Protein AF-A0A2M7K3A8-F1 (afdb_monomer_lite)

Radius of gyration: 26.36 Å; chains: 1; bounding box: 51×87×48 Å

Structure (mmCIF, N/CA/C/O backbone):
data_AF-A0A2M7K3A8-F1
#
_entry.id   AF-A0A2M7K3A8-F1
#
loop_
_atom_site.group_PDB
_atom_site.id
_atom_site.type_symbol
_atom_site.label_atom_id
_atom_site.label_alt_id
_atom_site.label_comp_id
_atom_site.label_asym_id
_atom_site.label_entity_id
_atom_site.label_seq_id
_atom_site.pdbx_PDB_ins_code
_atom_site.Cartn_x
_atom_site.Cartn_y
_atom_site.Cartn_z
_atom_site.occupancy
_atom_site.B_iso_or_equiv
_atom_site.auth_seq_id
_atom_site.auth_comp_id
_atom_site.auth_asym_id
_atom_site.auth_atom_id
_atom_site.pdbx_PDB_model_num
ATOM 1 N N . MET A 1 1 ? 16.759 59.293 15.660 1.00 60.03 1 MET A N 1
ATOM 2 C CA . MET A 1 1 ? 16.068 58.581 14.558 1.00 60.03 1 MET A CA 1
ATOM 3 C C . MET A 1 1 ? 16.683 57.217 14.232 1.00 60.03 1 MET A C 1
ATOM 5 O O . MET A 1 1 ? 15.964 56.236 14.330 1.00 60.03 1 MET A O 1
ATOM 9 N N . ARG A 1 2 ? 17.993 57.090 13.956 1.00 59.22 2 ARG A N 1
ATOM 10 C CA . ARG A 1 2 ? 18.639 55.807 13.574 1.00 59.22 2 ARG A CA 1
ATOM 11 C C . ARG A 1 2 ? 18.419 54.629 14.545 1.00 59.22 2 ARG A C 1
ATOM 13 O O . ARG A 1 2 ? 18.200 53.514 14.098 1.00 59.22 2 ARG A O 1
ATOM 20 N N . LYS A 1 3 ? 18.409 54.880 15.862 1.00 57.56 3 LYS A N 1
ATOM 21 C CA . LYS A 1 3 ? 18.146 53.852 16.893 1.00 57.56 3 LYS A CA 1
ATOM 22 C C . LYS A 1 3 ? 16.687 53.366 16.920 1.00 57.56 3 LYS A C 1
ATOM 24 O O . LYS A 1 3 ? 16.449 52.204 17.215 1.00 57.56 3 LYS A O 1
ATOM 29 N N . ILE A 1 4 ? 15.734 54.232 16.565 1.00 67.06 4 ILE A N 1
ATOM 30 C CA . ILE A 1 4 ? 14.299 53.904 16.516 1.00 67.06 4 ILE A CA 1
ATOM 31 C C . ILE A 1 4 ? 13.998 53.064 15.267 1.00 67.06 4 ILE A C 1
ATOM 33 O O . ILE A 1 4 ? 13.306 52.061 15.368 1.00 67.06 4 ILE A O 1
ATOM 37 N N . PHE A 1 5 ? 14.602 53.400 14.120 1.00 65.75 5 PHE A N 1
ATOM 38 C CA . PHE A 1 5 ? 14.516 52.577 12.905 1.00 65.75 5 PHE A CA 1
ATOM 39 C C . PHE A 1 5 ? 15.166 51.196 13.080 1.00 65.75 5 PHE A C 1
ATOM 41 O O . PHE A 1 5 ? 14.637 50.205 12.587 1.00 65.75 5 PHE A O 1
ATOM 48 N N . PHE A 1 6 ? 16.277 51.109 13.820 1.00 67.88 6 PHE A N 1
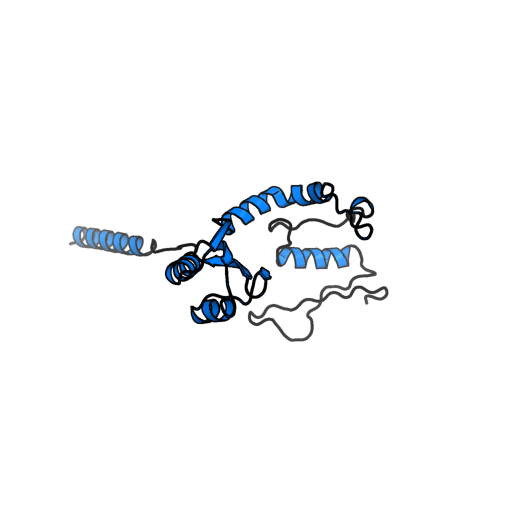ATOM 49 C CA . PHE A 1 6 ? 16.917 49.826 14.121 1.00 67.88 6 PHE A CA 1
ATOM 50 C C . PHE A 1 6 ? 16.058 48.969 15.062 1.00 67.88 6 PHE A C 1
ATOM 52 O O . PHE A 1 6 ? 15.873 47.785 14.807 1.00 67.88 6 PHE A O 1
ATOM 59 N N . ALA A 1 7 ? 15.460 49.572 16.096 1.00 68.31 7 ALA A N 1
ATOM 60 C CA . ALA A 1 7 ? 14.534 48.879 16.992 1.00 68.31 7 ALA A CA 1
ATOM 61 C C . ALA A 1 7 ? 13.259 48.405 16.266 1.00 68.31 7 ALA A C 1
ATOM 63 O O . ALA A 1 7 ? 12.838 47.269 16.459 1.00 68.31 7 ALA A O 1
ATOM 64 N N . ALA A 1 8 ? 12.689 49.228 15.379 1.00 69.50 8 ALA A N 1
ATOM 65 C CA . ALA A 1 8 ? 11.525 48.858 14.572 1.00 69.50 8 ALA A CA 1
ATOM 66 C C . ALA A 1 8 ? 11.832 47.720 13.579 1.00 69.50 8 ALA A C 1
ATOM 68 O O . ALA A 1 8 ? 11.009 46.826 13.405 1.00 69.50 8 ALA A O 1
ATOM 69 N N . SER A 1 9 ? 13.030 47.709 12.981 1.00 69.12 9 SER A N 1
ATOM 70 C CA . SER A 1 9 ? 13.485 46.634 12.085 1.00 69.12 9 SER A CA 1
ATOM 71 C C . SER A 1 9 ? 13.694 45.306 12.825 1.00 69.12 9 SER A C 1
ATOM 73 O O . SER A 1 9 ? 13.280 44.256 12.341 1.00 69.12 9 SER A O 1
ATOM 75 N N . VAL A 1 10 ? 14.250 45.344 14.044 1.00 71.81 10 VAL A N 1
ATOM 76 C CA . VAL A 1 10 ? 14.409 44.148 14.892 1.00 71.81 10 VAL A CA 1
ATOM 77 C C . VAL A 1 10 ? 13.050 43.584 15.318 1.00 71.81 10 VAL A C 1
ATOM 79 O O . VAL A 1 10 ? 12.868 42.374 15.268 1.00 71.81 10 VAL A O 1
ATOM 82 N N . ILE A 1 11 ? 12.078 44.439 15.664 1.00 71.56 11 ILE A N 1
ATOM 83 C CA . ILE A 1 11 ? 10.711 44.015 16.019 1.00 71.56 11 ILE A CA 1
ATOM 84 C C . ILE A 1 11 ? 9.969 43.429 14.805 1.00 71.56 11 ILE A C 1
ATOM 86 O O . ILE A 1 11 ? 9.246 42.445 14.935 1.00 71.56 11 ILE A O 1
ATOM 90 N N . PHE A 1 12 ? 10.164 43.990 13.609 1.00 65.75 12 PHE A N 1
ATOM 91 C CA . PHE A 1 12 ? 9.565 43.462 12.381 1.00 65.75 12 PHE A CA 1
ATOM 92 C C . PHE A 1 12 ? 10.171 42.105 11.977 1.00 65.75 12 PHE A C 1
ATOM 94 O O . PHE A 1 12 ? 9.450 41.202 11.553 1.00 65.75 12 PHE A O 1
ATOM 101 N N . LEU A 1 13 ? 11.483 41.924 12.175 1.00 64.75 13 LEU A N 1
ATOM 102 C CA . LEU A 1 13 ? 12.187 40.672 11.890 1.00 64.75 13 LEU A CA 1
ATOM 103 C C . LEU A 1 13 ? 11.812 39.548 12.875 1.00 64.75 13 LEU A C 1
ATOM 105 O O . LEU A 1 13 ? 11.642 38.403 12.458 1.00 64.75 13 LEU A O 1
ATOM 109 N N . THR A 1 14 ? 11.615 39.856 14.163 1.00 62.56 14 THR A N 1
ATOM 110 C CA . THR A 1 14 ? 11.148 38.872 15.160 1.00 62.56 14 THR A CA 1
ATOM 111 C C . THR A 1 14 ? 9.678 38.491 14.969 1.00 62.56 14 THR A C 1
ATOM 113 O O . THR A 1 14 ? 9.307 37.340 15.209 1.00 62.56 14 THR A O 1
ATOM 116 N N . PHE A 1 15 ? 8.847 39.407 14.460 1.00 61.88 15 PHE A N 1
ATOM 117 C CA . PHE A 1 15 ? 7.458 39.109 14.103 1.00 61.88 15 PHE A CA 1
ATOM 118 C C . PHE A 1 15 ? 7.367 38.180 12.878 1.00 61.88 15 PHE A C 1
ATOM 120 O O . PHE A 1 15 ? 6.577 37.241 12.889 1.00 61.88 15 PHE A O 1
ATOM 127 N N . PHE A 1 16 ? 8.232 38.349 11.868 1.00 59.75 16 PHE A N 1
ATOM 128 C CA . PHE A 1 16 ? 8.271 37.477 10.678 1.00 59.75 16 PHE A CA 1
ATOM 129 C C . PHE A 1 16 ? 8.772 36.047 10.959 1.00 59.75 16 PHE A C 1
ATOM 131 O O . PHE A 1 16 ? 8.311 35.094 10.331 1.00 59.75 16 PHE A O 1
ATOM 138 N N . LEU A 1 17 ? 9.676 35.866 11.928 1.00 58.69 17 LEU A N 1
ATOM 139 C CA . LEU A 1 17 ? 10.181 34.542 12.326 1.00 58.69 17 LEU A CA 1
ATOM 140 C C . LEU A 1 17 ? 9.145 33.698 13.093 1.00 58.69 17 LEU A C 1
ATOM 142 O O . LEU A 1 17 ? 9.241 32.473 13.098 1.00 58.69 17 LEU A O 1
ATOM 146 N N . SER A 1 18 ? 8.129 34.328 13.687 1.00 55.22 18 SER A N 1
ATOM 147 C CA . SER A 1 18 ? 7.126 33.645 14.520 1.00 55.22 18 SER A CA 1
ATOM 148 C C . SER A 1 18 ? 5.971 33.016 13.719 1.00 55.22 18 SER A C 1
ATOM 150 O O . SER A 1 18 ? 5.214 32.222 14.268 1.00 55.22 18 SER A O 1
ATOM 152 N N . PHE A 1 19 ? 5.840 33.315 12.418 1.00 56.69 19 PHE A N 1
ATOM 153 C CA . PHE A 1 19 ? 4.749 32.798 11.570 1.00 56.69 19 PHE A CA 1
ATOM 154 C C . PHE A 1 19 ? 5.019 31.431 10.922 1.00 56.69 19 PHE A C 1
ATOM 156 O O . PHE A 1 19 ? 4.108 30.853 10.338 1.00 56.69 19 PHE A O 1
ATOM 163 N N . ASN A 1 20 ? 6.232 30.878 11.033 1.00 55.34 20 ASN A N 1
ATOM 164 C CA . ASN A 1 20 ? 6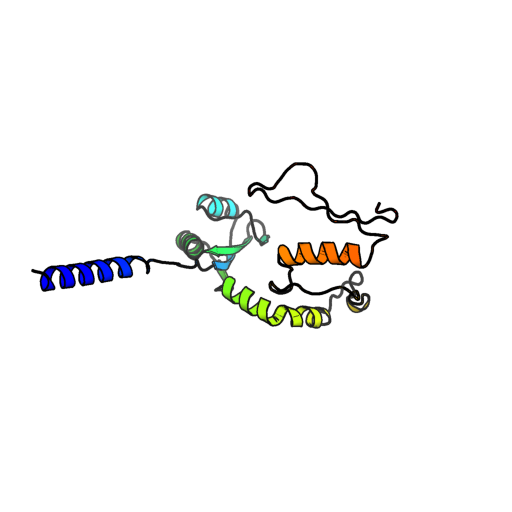.581 29.602 10.385 1.00 55.34 20 ASN A CA 1
ATOM 165 C C . ASN A 1 20 ? 6.422 28.365 11.291 1.00 55.34 20 ASN A C 1
ATOM 167 O O . ASN A 1 20 ? 6.763 27.260 10.879 1.00 55.34 20 ASN A O 1
ATOM 171 N N . VAL A 1 21 ? 5.885 28.516 12.508 1.00 54.91 21 VAL A N 1
ATOM 172 C CA . VAL A 1 21 ? 5.679 27.403 13.463 1.00 54.91 21 VAL A CA 1
ATOM 173 C C . VAL A 1 21 ? 4.204 26.983 13.525 1.00 54.91 21 VAL A C 1
ATOM 175 O O . VAL A 1 21 ? 3.700 26.580 14.566 1.00 54.91 21 VAL A O 1
ATOM 178 N N . GLN A 1 22 ? 3.476 27.075 12.410 1.00 52.97 22 GLN A N 1
ATOM 179 C CA . GLN A 1 22 ? 2.089 26.616 12.349 1.00 52.97 22 GLN A CA 1
ATOM 180 C C . GLN A 1 22 ? 2.010 25.270 11.607 1.00 52.97 22 GLN A C 1
ATOM 182 O O . GLN A 1 22 ? 1.864 25.210 10.394 1.00 52.97 22 GLN A O 1
ATOM 187 N N . SER A 1 23 ? 2.082 24.198 12.403 1.00 47.91 23 SER A N 1
ATOM 188 C CA . SER A 1 23 ? 1.419 22.901 12.196 1.00 47.91 23 SER A CA 1
ATOM 189 C C . SER A 1 23 ? 1.805 22.058 10.967 1.00 47.91 23 SER A C 1
ATOM 191 O O . SER A 1 23 ? 1.102 22.012 9.963 1.00 47.91 23 SER A O 1
ATOM 193 N N . GLN A 1 24 ? 2.848 21.236 11.118 1.00 52.91 24 GLN A N 1
ATOM 194 C CA . GLN A 1 24 ? 2.853 19.902 10.506 1.00 52.91 24 GLN A CA 1
ATOM 195 C C . GLN A 1 24 ? 2.197 18.936 11.497 1.00 52.91 24 GLN A C 1
ATOM 197 O O . GLN A 1 24 ? 2.878 18.162 12.166 1.00 52.91 24 GLN A O 1
ATOM 202 N N . ASN A 1 25 ? 0.876 19.029 11.673 1.00 59.94 25 ASN A N 1
ATOM 203 C CA . ASN A 1 25 ? 0.160 17.974 12.384 1.00 59.94 25 ASN A CA 1
ATOM 204 C C . ASN A 1 25 ? 0.184 16.737 11.485 1.00 59.94 25 ASN A C 1
ATOM 206 O O . ASN A 1 25 ? -0.640 16.607 10.579 1.00 59.94 25 ASN A O 1
ATOM 210 N N . THR A 1 26 ? 1.153 15.850 11.703 1.00 73.88 26 THR A N 1
ATOM 211 C CA . THR A 1 26 ? 1.119 14.508 11.126 1.00 73.88 26 THR A CA 1
ATOM 212 C C . THR A 1 26 ? -0.170 13.856 11.605 1.00 73.88 26 THR A C 1
ATOM 214 O O . THR A 1 26 ? -0.337 13.615 12.799 1.00 73.88 26 THR A O 1
ATOM 217 N N . ILE A 1 27 ? -1.108 13.632 10.685 1.00 84.62 27 ILE A N 1
ATOM 218 C CA . ILE A 1 27 ? -2.369 12.961 10.998 1.00 84.62 27 ILE A CA 1
ATOM 219 C C . ILE A 1 27 ? -2.013 11.564 11.512 1.00 84.62 27 ILE A C 1
ATOM 221 O O . ILE A 1 27 ? -1.396 10.783 10.785 1.00 84.62 27 ILE A O 1
ATOM 225 N N . LYS A 1 28 ? -2.377 11.256 12.762 1.00 94.12 28 LYS A N 1
ATOM 226 C CA . LYS A 1 28 ? -2.211 9.910 13.310 1.00 94.12 28 LYS A CA 1
ATOM 227 C C . LYS A 1 28 ? -3.292 9.004 12.724 1.00 94.12 28 LYS A C 1
ATOM 229 O O . LYS A 1 28 ? -4.466 9.376 12.661 1.00 94.12 28 LYS A O 1
ATOM 234 N N . TYR A 1 29 ? -2.883 7.809 12.321 1.00 96.62 29 TYR A N 1
ATOM 235 C CA . TYR A 1 29 ? -3.784 6.752 11.879 1.00 96.62 29 TYR A CA 1
ATOM 236 C C . TYR A 1 29 ? -3.675 5.561 12.825 1.00 96.62 29 TYR A C 1
ATOM 238 O O . TYR A 1 29 ? -2.580 5.182 13.248 1.00 96.62 29 TYR A O 1
ATOM 246 N N . SER A 1 30 ? -4.817 4.952 13.119 1.00 97.38 30 SER A N 1
ATOM 247 C CA . SER A 1 30 ? -4.925 3.747 13.930 1.00 97.38 30 SER A CA 1
ATOM 248 C C . SER A 1 30 ? -5.560 2.636 13.106 1.00 97.38 30 SER A C 1
ATOM 250 O O . SER A 1 30 ? -6.600 2.834 12.476 1.00 97.38 30 SER A O 1
ATOM 252 N N . LYS A 1 31 ? -4.983 1.433 13.153 1.00 97.94 31 LYS A N 1
ATOM 253 C CA . LYS A 1 31 ? -5.657 0.248 12.622 1.00 97.94 31 LYS A CA 1
ATOM 254 C C . LYS A 1 31 ? -6.749 -0.133 13.601 1.00 97.94 31 LYS A C 1
ATOM 256 O O . LYS A 1 31 ? -6.446 -0.474 14.746 1.00 97.94 31 LYS A O 1
ATOM 261 N N . ALA A 1 32 ? -7.998 -0.113 13.164 1.00 98.00 32 ALA A N 1
ATOM 262 C CA . ALA A 1 32 ? -9.125 -0.467 14.013 1.00 98.00 32 ALA A CA 1
ATOM 263 C C . ALA A 1 32 ? -10.027 -1.495 13.343 1.00 98.00 32 ALA A C 1
ATOM 265 O O . ALA A 1 32 ? -10.139 -1.559 12.120 1.00 98.00 32 ALA A O 1
ATOM 266 N N . LYS A 1 33 ? -10.694 -2.293 14.168 1.00 98.62 33 LYS A N 1
ATOM 267 C CA . LYS A 1 33 ? -11.806 -3.146 13.777 1.00 98.62 33 LYS A CA 1
ATOM 268 C C . LYS A 1 33 ? -13.097 -2.454 14.175 1.00 98.62 33 LYS A C 1
ATOM 270 O O . LYS A 1 33 ? -13.356 -2.291 15.361 1.00 98.62 33 LYS A O 1
ATOM 275 N N . VAL A 1 34 ? -13.907 -2.076 13.200 1.00 98.31 34 VAL A N 1
ATOM 276 C CA . VAL A 1 34 ? -15.221 -1.466 13.414 1.00 98.31 34 VAL A CA 1
ATOM 277 C C . VAL A 1 34 ? -16.281 -2.526 13.176 1.00 98.31 34 VAL A C 1
ATOM 279 O O . VAL A 1 34 ? -16.333 -3.121 12.099 1.00 98.31 34 VAL A O 1
ATOM 282 N N . TYR A 1 35 ? -17.114 -2.777 14.179 1.00 98.38 35 TYR A N 1
ATOM 283 C CA . TYR A 1 35 ? -18.234 -3.701 14.069 1.00 98.38 35 TYR A CA 1
ATOM 284 C C . TYR A 1 35 ? -19.383 -3.026 13.320 1.00 98.38 35 TYR A C 1
ATOM 286 O O . TYR A 1 35 ? -19.734 -1.877 13.589 1.00 98.38 35 TYR A O 1
ATOM 294 N N . ILE A 1 36 ? -19.959 -3.750 12.371 1.00 97.12 36 ILE A N 1
ATOM 295 C CA . ILE A 1 36 ? -21.029 -3.275 11.494 1.00 97.12 36 ILE A CA 1
ATOM 296 C C . ILE A 1 36 ? -22.117 -4.336 11.396 1.00 97.12 36 ILE A C 1
ATOM 298 O O . ILE A 1 36 ? -21.861 -5.522 11.582 1.00 97.12 36 ILE A O 1
ATOM 302 N N . ASP A 1 37 ? -23.320 -3.903 11.058 1.00 96.25 37 ASP A N 1
ATOM 303 C CA . ASP A 1 37 ? -24.473 -4.741 10.769 1.00 96.25 37 ASP A CA 1
ATOM 304 C C . ASP A 1 37 ? -24.889 -4.589 9.296 1.00 96.25 37 ASP A C 1
ATOM 306 O O . ASP A 1 37 ? -24.136 -4.088 8.449 1.00 96.25 37 ASP A O 1
ATOM 310 N N . LYS A 1 38 ? -26.106 -5.036 8.977 1.00 96.94 38 LYS A N 1
ATOM 311 C CA . LYS A 1 38 ? -26.671 -4.908 7.638 1.00 96.94 38 LYS A CA 1
ATOM 312 C C . LYS A 1 38 ? -26.787 -3.436 7.241 1.00 96.94 38 LYS A C 1
ATOM 314 O O . LYS A 1 38 ? -27.619 -2.700 7.756 1.00 96.94 38 LYS A O 1
ATOM 319 N N . GLY A 1 39 ? -25.996 -3.039 6.247 1.00 95.06 39 GLY A N 1
ATOM 320 C CA . GLY A 1 39 ? -25.943 -1.656 5.763 1.00 95.06 39 GLY A CA 1
ATOM 321 C C . GLY A 1 39 ? -24.954 -0.763 6.517 1.00 95.06 39 GLY A C 1
ATOM 322 O O . GLY A 1 39 ? -24.771 0.387 6.117 1.00 95.06 39 GLY A O 1
ATOM 323 N N . GLY A 1 40 ? -24.253 -1.282 7.531 1.00 95.81 40 GLY A N 1
ATOM 324 C CA . GLY A 1 40 ? -23.267 -0.522 8.298 1.00 95.81 40 GLY A CA 1
ATOM 325 C C . GLY A 1 40 ? -22.122 0.038 7.445 1.00 95.81 40 GLY A C 1
ATOM 326 O O . GLY A 1 40 ? -21.712 1.172 7.672 1.00 95.81 40 GLY A O 1
ATOM 327 N N . LEU A 1 41 ? -21.671 -0.677 6.402 1.00 95.38 41 LEU A N 1
ATOM 328 C CA . LEU A 1 41 ? -20.681 -0.141 5.445 1.00 95.38 41 LEU A CA 1
ATOM 329 C C . LEU A 1 41 ? -21.194 1.092 4.703 1.00 95.38 41 LEU A C 1
ATOM 331 O O . LEU A 1 41 ? -20.476 2.079 4.595 1.00 95.38 41 LEU A O 1
ATOM 335 N N . ASN A 1 42 ? -22.440 1.056 4.225 1.00 96.44 42 ASN A N 1
ATOM 336 C CA . ASN A 1 42 ? -23.039 2.197 3.533 1.00 96.44 42 ASN A CA 1
ATOM 337 C C . ASN A 1 42 ? -23.191 3.386 4.486 1.00 96.44 42 ASN A C 1
ATOM 339 O O . ASN A 1 42 ? -22.963 4.524 4.087 1.00 96.44 42 ASN A O 1
ATOM 343 N N . LYS A 1 43 ? -23.531 3.122 5.755 1.00 97.19 43 LYS A N 1
ATOM 344 C CA . LYS A 1 43 ? -23.583 4.155 6.791 1.00 97.19 43 LYS A CA 1
ATOM 345 C C . LYS A 1 43 ? -22.200 4.775 7.014 1.00 97.19 43 LYS A C 1
ATOM 347 O O . LYS A 1 43 ? -22.099 5.995 6.978 1.00 97.19 43 LYS A O 1
ATOM 352 N N . LEU A 1 44 ? -21.144 3.972 7.169 1.00 96.88 44 LEU A N 1
ATOM 353 C CA . LEU A 1 44 ? -19.767 4.476 7.289 1.00 96.88 44 LEU A CA 1
ATOM 354 C C . LEU A 1 44 ? -19.368 5.326 6.072 1.00 96.88 44 LEU A C 1
ATOM 356 O O . LEU A 1 44 ? -18.920 6.457 6.243 1.00 96.88 44 LEU A O 1
ATOM 360 N N . ALA A 1 45 ? -19.627 4.841 4.855 1.00 96.62 45 ALA A N 1
ATOM 361 C CA . ALA A 1 45 ? -19.355 5.583 3.623 1.00 96.62 45 ALA A CA 1
ATOM 362 C C . ALA A 1 45 ? -20.109 6.924 3.563 1.00 96.62 45 ALA A C 1
ATOM 364 O O . ALA A 1 45 ? -19.536 7.948 3.199 1.00 96.62 45 ALA A O 1
ATOM 365 N N . SER A 1 46 ? -21.383 6.946 3.975 1.00 97.44 46 SER A N 1
ATOM 366 C CA . SER A 1 46 ? -22.195 8.173 4.014 1.00 97.44 46 SER A CA 1
ATOM 367 C C . SER A 1 46 ? -21.697 9.208 5.029 1.00 97.44 46 SER A C 1
ATOM 369 O O . SER A 1 46 ? -22.003 10.390 4.899 1.00 97.44 46 SER A O 1
ATOM 371 N N . LEU A 1 47 ? -20.906 8.772 6.015 1.00 97.44 47 LEU A N 1
ATOM 372 C CA . LEU A 1 47 ? -20.245 9.634 6.995 1.00 97.44 47 LEU A CA 1
ATOM 373 C C . LEU A 1 47 ? -18.886 10.157 6.496 1.00 97.44 47 LEU A C 1
ATOM 375 O O . LEU A 1 47 ? -18.173 10.813 7.251 1.00 97.44 47 LEU A O 1
ATOM 379 N N . GLY A 1 48 ? -18.522 9.870 5.242 1.00 95.94 48 GLY A N 1
ATOM 380 C CA . GLY A 1 48 ? -17.256 10.289 4.643 1.00 95.94 48 GLY A CA 1
ATOM 381 C C . GLY A 1 48 ? -16.065 9.410 5.026 1.00 95.94 48 GLY A C 1
ATOM 382 O O . GLY A 1 48 ? -14.932 9.810 4.784 1.00 95.94 48 GLY A O 1
ATOM 383 N N . ILE A 1 49 ? -16.305 8.235 5.615 1.00 96.19 49 ILE A N 1
ATOM 384 C CA . ILE A 1 49 ? -15.249 7.276 5.952 1.00 96.19 49 ILE A CA 1
ATOM 385 C C . ILE A 1 49 ? -14.977 6.400 4.733 1.00 96.19 49 ILE A C 1
ATOM 387 O O . ILE A 1 49 ? -15.898 5.793 4.177 1.00 96.19 49 ILE A O 1
ATOM 391 N N . ALA A 1 50 ? -13.711 6.306 4.336 1.00 90.94 50 ALA A N 1
ATOM 392 C CA . ALA A 1 50 ? -13.299 5.431 3.247 1.00 90.94 50 ALA A CA 1
ATOM 393 C C . ALA A 1 50 ? -13.485 3.952 3.644 1.00 90.94 50 ALA A C 1
ATOM 395 O O . ALA A 1 50 ? -12.969 3.486 4.660 1.00 90.94 50 ALA A O 1
ATOM 396 N N . VAL A 1 51 ? -14.252 3.207 2.844 1.00 91.19 51 VAL A N 1
ATOM 397 C CA . VAL A 1 51 ? -14.541 1.769 3.046 1.00 91.19 51 VAL A CA 1
ATOM 398 C C . VAL A 1 51 ? -14.140 0.914 1.839 1.00 91.19 51 VAL A C 1
ATOM 400 O O . VAL A 1 51 ? -14.522 -0.249 1.734 1.00 91.19 51 VAL A O 1
ATOM 403 N N . ASP A 1 52 ? -13.398 1.505 0.906 1.00 87.94 52 ASP A N 1
ATOM 404 C CA . ASP A 1 52 ? -12.874 0.889 -0.314 1.00 87.94 52 ASP A CA 1
ATOM 405 C C . ASP A 1 52 ? -11.624 0.031 -0.061 1.00 87.94 52 ASP A C 1
ATOM 407 O O . ASP A 1 52 ? -11.276 -0.815 -0.882 1.00 87.94 52 ASP A O 1
ATOM 411 N N . ASN A 1 53 ? -10.988 0.208 1.099 1.00 85.62 53 ASN A N 1
ATOM 412 C CA . ASN A 1 53 ? -9.778 -0.490 1.510 1.00 85.62 53 ASN A CA 1
ATOM 413 C C . ASN A 1 53 ? -9.980 -1.214 2.853 1.00 85.62 53 ASN A C 1
ATOM 415 O O . ASN A 1 53 ? -10.723 -0.754 3.722 1.00 85.62 53 ASN A O 1
ATOM 419 N N . GLY A 1 54 ? -9.290 -2.344 3.039 1.00 90.81 54 GLY A N 1
ATOM 420 C CA . GLY A 1 54 ? -9.268 -3.091 4.301 1.00 90.81 54 GLY A CA 1
ATOM 421 C C . GLY A 1 54 ? -9.835 -4.512 4.222 1.00 90.81 54 GLY A C 1
ATOM 422 O O . GLY A 1 54 ? -10.128 -5.046 3.155 1.00 90.81 54 GLY A O 1
ATOM 423 N N . THR A 1 55 ? -9.957 -5.159 5.383 1.00 96.50 55 THR A N 1
ATOM 424 C CA . THR A 1 55 ? -10.540 -6.505 5.513 1.00 96.50 55 THR A CA 1
ATOM 425 C C . THR A 1 55 ? -11.989 -6.398 5.960 1.00 96.50 55 THR A C 1
ATOM 427 O O . THR A 1 55 ? -12.265 -5.980 7.083 1.00 96.50 55 THR A O 1
ATOM 430 N N . VAL A 1 56 ? -12.916 -6.817 5.103 1.00 95.88 56 VAL A N 1
ATOM 431 C CA . VAL A 1 56 ? -14.356 -6.735 5.364 1.00 95.88 56 VAL A CA 1
ATOM 432 C C . VAL A 1 56 ? -14.937 -8.126 5.569 1.00 95.88 56 VAL A C 1
ATOM 434 O O . VAL A 1 56 ? -14.768 -9.018 4.739 1.00 95.88 56 VAL A O 1
ATOM 437 N N . LYS A 1 57 ? -15.699 -8.294 6.650 1.00 96.69 57 LYS A N 1
ATOM 438 C CA . LYS A 1 57 ? -16.616 -9.418 6.825 1.00 96.69 57 LYS A CA 1
ATOM 439 C C . LYS A 1 57 ? -18.039 -8.880 6.793 1.00 96.69 57 LYS A C 1
ATOM 441 O O . LYS A 1 57 ? -18.432 -8.106 7.666 1.00 96.69 57 LYS A O 1
ATOM 446 N N . LYS A 1 58 ? -18.788 -9.289 5.764 1.00 95.00 58 LYS A N 1
ATOM 447 C CA . LYS A 1 58 ? -20.146 -8.810 5.485 1.00 95.00 58 LYS A CA 1
ATOM 448 C C . LYS A 1 58 ? -21.020 -8.832 6.742 1.00 95.00 58 LYS A C 1
ATOM 450 O O . LYS A 1 58 ? -21.075 -9.854 7.427 1.00 95.00 58 LYS A O 1
ATOM 455 N N . ASP A 1 59 ? -21.686 -7.703 6.988 1.00 95.31 59 ASP A N 1
ATOM 456 C CA . ASP A 1 59 ? -22.619 -7.470 8.096 1.00 95.31 59 ASP A CA 1
ATOM 457 C C . ASP A 1 59 ? -22.037 -7.829 9.481 1.00 95.31 59 ASP A C 1
ATOM 459 O O . ASP A 1 59 ? -22.774 -8.239 10.375 1.00 95.31 59 ASP A O 1
ATOM 463 N N . GLN A 1 60 ? -20.705 -7.750 9.639 1.00 97.50 60 GLN A N 1
ATOM 464 C CA . GLN A 1 60 ? -20.014 -8.069 10.894 1.00 97.50 60 GLN A CA 1
ATOM 465 C C . GLN A 1 60 ? -18.934 -7.056 11.262 1.00 97.50 60 GLN A C 1
ATOM 467 O O . GLN A 1 60 ? -18.962 -6.507 12.361 1.00 97.50 60 GLN A O 1
ATOM 472 N N . PHE A 1 61 ? -17.944 -6.832 10.394 1.00 98.06 61 PHE A N 1
ATOM 473 C CA . PHE A 1 61 ? -16.879 -5.867 10.676 1.00 98.06 61 PHE A CA 1
ATOM 474 C C . PHE A 1 61 ? -16.151 -5.386 9.418 1.00 98.06 61 PHE A C 1
ATOM 476 O O . PHE A 1 61 ? -16.116 -6.071 8.394 1.00 98.06 61 PHE A O 1
ATOM 483 N N . ILE A 1 62 ? -15.479 -4.247 9.557 1.00 97.94 62 ILE A N 1
ATOM 484 C CA . ILE A 1 62 ? -14.389 -3.795 8.691 1.00 97.94 62 ILE A CA 1
ATOM 485 C C . ILE A 1 62 ? -13.139 -3.560 9.542 1.00 97.94 62 ILE A C 1
ATOM 487 O O . ILE A 1 62 ? -13.226 -3.032 10.648 1.00 97.94 62 ILE A O 1
ATOM 491 N N . ILE A 1 63 ? -11.978 -3.971 9.039 1.00 98.31 63 ILE A N 1
ATOM 492 C CA . ILE A 1 63 ? -10.671 -3.637 9.606 1.00 98.31 63 ILE A CA 1
ATOM 493 C C . ILE A 1 63 ? -9.929 -2.777 8.594 1.00 98.31 63 ILE A C 1
ATOM 495 O O . ILE A 1 63 ? -9.636 -3.254 7.497 1.00 98.31 63 ILE A O 1
ATOM 499 N N . SER A 1 64 ? -9.615 -1.543 8.971 1.00 97.50 64 SER A N 1
ATOM 500 C CA . SER A 1 64 ? -8.860 -0.600 8.143 1.00 97.50 64 SER A CA 1
ATOM 501 C C . SER A 1 64 ? -8.029 0.344 9.014 1.00 97.50 64 SER A C 1
ATOM 503 O O . SER A 1 64 ? -8.075 0.262 10.246 1.00 97.50 64 SER A O 1
ATOM 505 N N . ASP A 1 65 ? -7.255 1.204 8.362 1.00 96.69 65 ASP A N 1
ATOM 506 C CA . ASP A 1 65 ? -6.475 2.262 8.995 1.00 96.69 65 ASP A CA 1
ATOM 507 C C . ASP A 1 65 ? -7.291 3.553 8.945 1.00 96.69 65 ASP A C 1
ATOM 509 O O . ASP A 1 65 ? -7.573 4.077 7.872 1.00 96.69 65 ASP A O 1
ATOM 513 N N . PHE A 1 66 ? -7.703 4.035 10.114 1.00 96.50 66 PHE A N 1
ATOM 514 C CA . PHE A 1 66 ? -8.584 5.187 10.263 1.00 96.50 66 PHE A CA 1
ATOM 515 C C . PHE A 1 66 ? -7.822 6.339 10.906 1.00 96.50 66 PHE A C 1
ATOM 517 O O . PHE A 1 66 ? -7.099 6.148 11.887 1.00 96.50 66 PHE A O 1
ATOM 524 N N . SER A 1 67 ? -8.003 7.543 10.377 1.00 96.12 67 SER A N 1
ATOM 525 C CA . SER A 1 67 ? -7.507 8.768 10.999 1.00 96.12 67 SER A CA 1
ATOM 526 C C . SER A 1 67 ? -8.184 9.018 12.349 1.00 96.12 67 SER A C 1
ATOM 528 O O . SER A 1 67 ? -9.288 8.537 12.621 1.00 96.12 67 SER A O 1
ATOM 530 N N . GLU A 1 68 ? -7.570 9.846 13.194 1.00 95.56 68 GLU A N 1
ATOM 531 C CA . GLU A 1 68 ? -8.182 10.271 14.463 1.00 95.56 68 GLU A CA 1
ATOM 532 C C . GLU A 1 68 ? -9.577 10.889 14.278 1.00 95.56 68 GLU A C 1
ATOM 534 O O . GLU A 1 68 ? -10.477 10.668 15.095 1.00 95.56 68 GLU A O 1
ATOM 539 N N . ASN A 1 69 ? -9.782 11.628 13.181 1.00 95.75 69 ASN A N 1
ATOM 540 C CA . ASN A 1 69 ? -11.078 12.210 12.850 1.00 95.75 69 ASN A CA 1
ATOM 541 C C . ASN A 1 69 ? -12.113 11.134 12.486 1.00 95.75 69 ASN A C 1
ATOM 543 O O . ASN A 1 69 ? -13.247 11.190 12.955 1.00 95.75 69 ASN A O 1
ATOM 547 N N . GLU A 1 70 ? -11.734 10.122 11.708 1.00 97.19 70 GLU A N 1
ATOM 548 C CA . GLU A 1 70 ? -12.632 9.013 11.373 1.00 97.19 70 GLU A CA 1
ATOM 549 C C . GLU A 1 70 ? -12.972 8.175 12.608 1.00 97.19 70 GLU A C 1
ATOM 551 O O . GLU A 1 70 ? -14.142 7.868 12.822 1.00 97.19 70 GLU A O 1
ATOM 556 N N . ILE A 1 71 ? -12.004 7.884 13.487 1.00 97.56 71 ILE A N 1
ATOM 557 C CA . ILE A 1 71 ? -12.267 7.211 14.772 1.00 97.56 71 ILE A CA 1
ATOM 558 C C . ILE A 1 71 ? -13.246 8.022 15.631 1.00 97.56 71 ILE A C 1
ATOM 560 O O . ILE A 1 71 ? -14.132 7.454 16.279 1.00 97.56 71 ILE A O 1
ATOM 564 N N . LYS A 1 72 ? -13.134 9.355 15.627 1.00 97.06 72 LYS A N 1
ATOM 565 C CA . LYS A 1 72 ? -14.103 10.233 16.291 1.00 97.06 72 LYS A CA 1
ATOM 566 C C . LYS A 1 72 ? -15.500 10.093 15.679 1.00 97.06 72 LYS A C 1
ATOM 568 O O . LYS A 1 72 ? -16.445 9.878 16.433 1.00 97.06 72 LYS A O 1
ATOM 573 N N . ILE A 1 73 ? -15.625 10.137 14.352 1.00 98.19 73 ILE A N 1
ATOM 574 C CA . ILE A 1 73 ? -16.903 9.959 13.643 1.00 98.19 73 ILE A CA 1
ATOM 575 C C . ILE A 1 73 ? -17.514 8.582 13.950 1.00 98.19 73 ILE A C 1
ATOM 577 O O . ILE A 1 73 ? -18.704 8.499 14.252 1.00 98.19 73 ILE A O 1
ATOM 581 N N . ILE A 1 74 ? -16.711 7.513 13.932 1.00 98.19 74 ILE A N 1
ATOM 582 C CA . ILE A 1 74 ? -17.119 6.138 14.271 1.00 98.19 74 ILE A CA 1
ATOM 583 C C . ILE A 1 74 ? -17.735 6.102 15.674 1.00 98.19 74 ILE A C 1
ATOM 585 O O . ILE A 1 74 ? -18.867 5.644 15.850 1.00 98.19 74 ILE A O 1
ATOM 589 N N . ARG A 1 75 ? -17.018 6.645 16.662 1.00 97.75 75 ARG A N 1
ATOM 590 C CA . ARG A 1 75 ? -17.452 6.707 18.062 1.00 97.75 75 ARG A CA 1
ATOM 591 C C . ARG A 1 75 ? -18.726 7.535 18.246 1.00 97.75 75 ARG A C 1
ATOM 593 O O . ARG A 1 75 ? -19.651 7.086 18.914 1.00 97.75 75 ARG A O 1
ATOM 600 N N . GLU A 1 76 ? -18.791 8.725 17.652 1.00 98.06 76 GLU A N 1
ATOM 601 C CA . GLU A 1 76 ? -19.937 9.641 17.776 1.00 98.06 76 GLU A CA 1
ATOM 602 C C . GLU A 1 76 ? -21.205 9.105 17.094 1.00 98.06 76 GLU A C 1
ATOM 604 O O . GLU A 1 76 ? -22.311 9.451 17.500 1.00 98.06 76 GLU A O 1
ATOM 609 N N . ASN A 1 77 ? -21.065 8.202 16.118 1.00 97.81 77 ASN A N 1
ATOM 610 C CA . ASN A 1 77 ? -22.185 7.549 15.432 1.00 97.81 77 ASN A CA 1
ATOM 611 C C . ASN A 1 77 ? -22.583 6.187 16.030 1.00 97.81 77 ASN A C 1
ATOM 613 O O . ASN A 1 77 ? -23.397 5.467 15.435 1.00 97.81 77 ASN A O 1
ATOM 617 N N . GLY A 1 78 ? -22.035 5.843 17.201 1.00 97.12 78 GLY A N 1
ATOM 618 C CA . GLY A 1 78 ? -22.434 4.681 17.998 1.00 97.12 78 GLY A CA 1
ATOM 619 C C . GLY A 1 78 ? -21.887 3.338 17.514 1.00 97.12 78 GLY A C 1
ATOM 620 O O . GLY A 1 78 ? -22.337 2.294 17.989 1.00 97.12 78 GLY A O 1
ATOM 621 N N . PHE A 1 79 ? -20.931 3.332 16.584 1.00 98.12 79 PHE A N 1
ATOM 622 C CA . PHE A 1 79 ? -20.285 2.094 16.164 1.00 98.12 79 PHE A CA 1
ATOM 623 C C . PHE A 1 79 ? -19.390 1.561 17.283 1.00 98.12 79 PHE A C 1
ATOM 625 O O . PHE A 1 79 ? -18.609 2.298 17.887 1.00 98.12 79 PHE A O 1
ATOM 632 N N . GLN A 1 80 ? -19.477 0.257 17.536 1.00 98.31 80 GLN A N 1
ATOM 633 C CA . GLN A 1 80 ? -18.505 -0.427 18.382 1.00 98.31 80 GLN A CA 1
ATOM 634 C C . GLN A 1 80 ? -17.214 -0.618 17.587 1.00 98.31 80 GLN A C 1
ATOM 636 O O . GLN A 1 80 ? -17.257 -0.988 16.411 1.00 98.31 80 GLN A O 1
ATOM 641 N N . TYR A 1 81 ? -16.066 -0.395 18.220 1.00 98.31 81 TYR A N 1
ATOM 642 C CA . TYR A 1 81 ? -14.773 -0.577 17.574 1.00 98.31 81 TYR A CA 1
ATOM 643 C C . TYR A 1 81 ? -13.692 -1.017 18.562 1.00 98.31 81 TYR A C 1
ATOM 645 O O . TYR A 1 81 ? -13.814 -0.839 19.771 1.00 98.31 81 TYR A O 1
ATOM 653 N N . GLU A 1 82 ? -12.625 -1.587 18.019 1.00 98.50 82 GLU A N 1
ATOM 654 C CA . GLU A 1 82 ? -11.444 -2.054 18.738 1.00 98.50 82 GLU A CA 1
ATOM 655 C C . GLU A 1 82 ? -10.195 -1.514 18.034 1.00 98.50 82 GLU A C 1
ATOM 657 O O . GLU A 1 82 ? -10.049 -1.684 16.823 1.00 98.50 82 GLU A O 1
ATOM 662 N N . ILE A 1 83 ? -9.296 -0.859 18.771 1.00 98.25 83 ILE A N 1
ATOM 663 C CA . ILE A 1 83 ? -8.002 -0.421 18.234 1.00 98.25 83 ILE A CA 1
ATOM 664 C C . ILE A 1 83 ? -7.045 -1.616 18.241 1.00 98.25 83 ILE A C 1
ATOM 666 O O . ILE A 1 83 ? -6.713 -2.140 19.299 1.00 98.25 83 ILE A O 1
ATOM 670 N N . LEU A 1 84 ? -6.600 -2.034 17.056 1.00 98.12 84 LEU A N 1
ATOM 671 C CA . LEU A 1 84 ? -5.642 -3.128 16.870 1.00 98.12 84 LEU A CA 1
ATOM 672 C C . LEU A 1 84 ? -4.197 -2.615 16.852 1.00 98.12 84 LEU A C 1
ATOM 674 O O . LEU A 1 84 ? -3.290 -3.294 17.326 1.00 98.12 84 LEU A O 1
ATOM 678 N N . VAL A 1 85 ? -3.983 -1.422 16.288 1.00 97.69 85 VAL A N 1
ATOM 679 C CA . VAL A 1 85 ? -2.699 -0.708 16.279 1.00 97.69 85 VAL A CA 1
ATOM 680 C C . VAL A 1 85 ? -2.992 0.774 16.491 1.00 97.69 85 VAL A C 1
ATOM 682 O O . VAL A 1 85 ? -3.686 1.372 15.674 1.00 97.69 85 VAL A O 1
ATOM 685 N N . ASP A 1 86 ? -2.484 1.363 17.574 1.00 97.06 86 ASP A N 1
ATOM 686 C CA . ASP A 1 86 ? -2.783 2.763 17.924 1.00 97.06 86 ASP A CA 1
ATOM 687 C C . ASP A 1 86 ? -2.114 3.778 16.985 1.00 97.06 86 ASP A C 1
ATOM 689 O O . ASP A 1 86 ? -2.725 4.783 16.629 1.00 97.06 86 ASP A O 1
ATOM 693 N N . ASP A 1 87 ? -0.887 3.495 16.554 1.00 95.94 87 ASP A N 1
ATOM 694 C CA . ASP A 1 87 ? -0.113 4.338 15.644 1.00 95.94 87 ASP A CA 1
ATOM 695 C C . ASP A 1 87 ? 0.507 3.457 14.559 1.00 95.94 87 ASP A C 1
ATOM 697 O O . ASP A 1 87 ? 1.489 2.740 14.788 1.00 95.94 87 ASP A O 1
ATOM 701 N N . VAL A 1 88 ? -0.112 3.464 13.378 1.00 95.06 88 VAL A N 1
ATOM 702 C CA . VAL A 1 88 ? 0.349 2.642 12.252 1.00 95.06 88 VAL A CA 1
ATOM 703 C C . VAL A 1 88 ? 1.690 3.126 11.707 1.00 95.06 88 VAL A C 1
ATOM 705 O O . VAL A 1 88 ? 2.503 2.292 11.315 1.00 95.06 88 VAL A O 1
ATOM 708 N N . SER A 1 89 ? 1.964 4.434 11.734 1.00 93.12 89 SER A N 1
ATOM 709 C CA . SER A 1 89 ? 3.233 5.000 11.265 1.00 93.12 89 SER A CA 1
ATOM 710 C C . SER A 1 89 ? 4.378 4.485 12.125 1.00 93.12 89 SER A C 1
ATOM 712 O O . SER A 1 89 ? 5.299 3.848 11.612 1.00 93.12 89 SER A O 1
ATOM 714 N N . LYS A 1 90 ? 4.261 4.636 13.449 1.00 93.56 90 LYS A N 1
ATOM 715 C CA . LYS A 1 90 ? 5.247 4.111 14.398 1.00 93.56 90 LYS A CA 1
ATOM 716 C C . LYS A 1 90 ? 5.409 2.595 14.274 1.00 93.56 90 LYS A C 1
ATOM 718 O O . LYS A 1 90 ? 6.533 2.096 14.246 1.00 93.56 90 LYS A O 1
ATOM 723 N N . TYR A 1 91 ? 4.302 1.860 14.156 1.00 92.94 91 TYR A N 1
ATOM 724 C CA . TYR A 1 91 ? 4.327 0.405 13.993 1.00 92.94 91 TYR A CA 1
ATOM 725 C C . TYR A 1 91 ? 5.127 -0.030 12.753 1.00 92.94 91 TYR A C 1
ATOM 727 O O . TYR A 1 91 ? 5.963 -0.934 12.836 1.00 92.94 91 TYR A O 1
ATOM 735 N N . TYR A 1 92 ? 4.899 0.607 11.600 1.00 89.62 92 TYR A N 1
ATOM 736 C CA . TYR A 1 92 ? 5.611 0.269 10.367 1.00 89.62 92 TYR A CA 1
ATOM 737 C C . TYR A 1 92 ? 7.062 0.763 10.371 1.00 89.62 92 TYR A C 1
ATOM 739 O O . TYR A 1 92 ? 7.932 0.044 9.884 1.00 89.62 92 TYR A O 1
ATOM 747 N N . GLU A 1 93 ? 7.364 1.916 10.969 1.00 90.25 93 GLU A N 1
ATOM 748 C CA . GLU A 1 93 ? 8.746 2.374 11.165 1.00 90.25 93 GLU A CA 1
ATOM 749 C C . GLU A 1 93 ? 9.564 1.384 12.003 1.00 90.25 93 GLU A C 1
ATOM 751 O O . GLU A 1 93 ? 10.679 1.016 11.629 1.00 90.25 93 GLU A O 1
ATOM 756 N N . GLU A 1 94 ? 9.013 0.911 13.122 1.00 89.75 94 GLU A N 1
ATOM 757 C CA . GLU A 1 94 ? 9.664 -0.085 13.978 1.00 89.75 94 GLU A CA 1
ATOM 758 C C . GLU A 1 94 ? 9.848 -1.420 13.256 1.00 89.75 94 GLU A C 1
ATOM 760 O O . GLU A 1 94 ? 10.918 -2.028 13.330 1.00 89.75 94 GLU A O 1
ATOM 765 N N . ARG A 1 95 ? 8.839 -1.852 12.494 1.00 85.50 95 ARG A N 1
ATOM 766 C CA . ARG A 1 95 ? 8.935 -3.045 11.650 1.00 85.50 95 ARG A CA 1
ATOM 767 C C . ARG A 1 95 ? 10.043 -2.912 10.602 1.00 85.50 95 ARG A C 1
ATOM 769 O O . ARG A 1 95 ? 10.796 -3.863 10.397 1.00 85.50 95 ARG A O 1
ATOM 776 N N . ASN A 1 96 ? 10.159 -1.750 9.965 1.00 86.75 96 ASN A N 1
ATOM 777 C CA . ASN A 1 96 ? 11.128 -1.500 8.900 1.00 86.75 96 ASN A CA 1
ATOM 778 C C . ASN A 1 96 ? 12.579 -1.502 9.404 1.00 86.75 96 ASN A C 1
ATOM 780 O O . ASN A 1 96 ? 13.466 -1.915 8.660 1.00 86.75 96 ASN A O 1
ATOM 784 N N . LYS A 1 97 ? 12.834 -1.133 10.670 1.00 85.44 97 LYS A N 1
ATOM 785 C CA . LYS A 1 97 ? 14.178 -1.235 11.283 1.00 85.44 97 LYS A CA 1
ATOM 786 C C . LYS A 1 97 ? 14.720 -2.669 11.286 1.00 85.44 97 LYS A C 1
ATOM 788 O O . LYS A 1 97 ? 15.923 -2.862 11.157 1.00 85.44 97 LYS A O 1
ATOM 793 N N . ASN A 1 98 ? 13.832 -3.659 11.367 1.00 77.69 98 ASN A N 1
ATOM 794 C CA . ASN A 1 98 ? 14.174 -5.083 11.410 1.00 77.69 98 ASN A CA 1
ATOM 795 C C . ASN A 1 98 ? 13.889 -5.792 10.072 1.00 77.69 98 ASN A C 1
ATOM 797 O O . ASN A 1 98 ? 13.689 -7.008 10.037 1.00 77.69 98 ASN A O 1
ATOM 801 N N . ALA A 1 99 ? 13.842 -5.059 8.953 1.00 70.38 99 ALA A N 1
ATOM 802 C CA . ALA A 1 99 ? 13.533 -5.634 7.641 1.00 70.38 99 ALA A CA 1
ATOM 803 C C . ALA A 1 99 ? 14.468 -6.801 7.267 1.00 70.38 99 ALA A C 1
ATOM 805 O O . ALA A 1 99 ? 14.008 -7.819 6.751 1.00 70.38 99 ALA A O 1
ATOM 806 N N . ASN A 1 100 ? 15.753 -6.718 7.621 1.00 65.56 100 ASN A N 1
ATOM 807 C CA . ASN A 1 100 ? 16.728 -7.787 7.374 1.00 65.56 100 ASN A CA 1
ATOM 808 C C . ASN A 1 100 ? 16.461 -9.056 8.209 1.00 65.56 100 ASN A C 1
ATOM 810 O O . ASN A 1 100 ? 16.706 -10.170 7.743 1.00 65.56 100 ASN A O 1
ATOM 814 N N . ASP A 1 101 ? 15.879 -8.918 9.404 1.00 64.50 101 ASP A N 1
ATOM 815 C CA . ASP A 1 101 ? 15.513 -10.056 10.256 1.00 64.50 101 ASP A CA 1
ATOM 816 C C . ASP A 1 101 ? 14.303 -10.815 9.700 1.00 64.50 101 ASP A C 1
ATOM 818 O O . ASP A 1 101 ? 14.127 -12.005 9.977 1.00 64.50 101 ASP A O 1
ATOM 822 N N . SER A 1 102 ? 13.479 -10.169 8.865 1.00 57.62 102 SER A N 1
ATOM 823 C CA . SER A 1 102 ? 12.300 -10.789 8.249 1.00 57.62 102 SER A CA 1
ATOM 824 C C . SER A 1 102 ? 12.645 -11.856 7.194 1.00 57.62 102 SER A C 1
ATOM 826 O O . SER A 1 102 ? 11.922 -12.853 7.080 1.00 57.62 102 SER A O 1
ATOM 828 N N . ILE A 1 103 ? 13.795 -11.739 6.512 1.00 59.91 103 ILE A N 1
ATOM 829 C CA . ILE A 1 103 ? 14.336 -12.809 5.648 1.00 59.91 103 ILE A CA 1
ATOM 830 C C . ILE A 1 103 ? 14.662 -14.051 6.480 1.00 59.91 103 ILE A C 1
ATOM 832 O O . ILE A 1 103 ? 14.309 -15.170 6.111 1.00 59.91 103 ILE A O 1
ATOM 836 N N . ASN A 1 104 ? 15.290 -13.860 7.640 1.00 53.28 104 ASN A N 1
ATOM 837 C CA . ASN A 1 104 ? 15.681 -14.964 8.515 1.00 53.28 104 ASN A CA 1
ATOM 838 C C . ASN A 1 104 ? 14.480 -15.561 9.267 1.00 53.28 104 ASN A C 1
ATOM 840 O O . ASN A 1 104 ? 14.449 -16.759 9.544 1.00 53.28 104 ASN A O 1
ATOM 844 N N . SER A 1 105 ? 13.460 -14.747 9.545 1.00 50.50 105 SER A N 1
ATOM 845 C CA . SER A 1 105 ? 12.231 -15.150 10.242 1.00 50.50 105 SER A CA 1
ATOM 846 C C . SER A 1 105 ? 11.244 -15.906 9.348 1.00 50.50 105 SER A C 1
ATOM 848 O O . SER A 1 105 ? 10.440 -16.690 9.850 1.00 50.50 105 SER A O 1
ATOM 850 N N . SER A 1 106 ? 11.329 -15.742 8.023 1.00 50.97 106 SER A N 1
ATOM 851 C CA . SER A 1 106 ? 10.535 -16.523 7.060 1.00 50.97 106 SER A CA 1
ATOM 852 C C . SER A 1 106 ? 10.907 -18.012 7.050 1.00 50.97 106 SER A C 1
ATOM 854 O O . SER A 1 106 ? 10.098 -18.835 6.635 1.00 50.97 106 SER A O 1
ATOM 856 N N . LYS A 1 107 ? 12.076 -18.380 7.598 1.00 50.38 107 LYS A N 1
ATOM 857 C CA . LYS A 1 107 ? 12.466 -19.776 7.864 1.00 50.38 107 LYS A CA 1
ATOM 858 C C . LYS A 1 107 ? 11.798 -20.389 9.105 1.00 50.38 107 LYS A C 1
ATOM 860 O O . LYS A 1 107 ? 11.975 -21.571 9.356 1.00 50.38 107 LYS A O 1
ATOM 865 N N . LYS A 1 108 ? 11.085 -19.600 9.922 1.00 46.47 108 LYS A N 1
ATOM 866 C CA . LYS A 1 108 ? 10.525 -20.039 11.218 1.00 46.47 108 LYS A CA 1
ATOM 867 C C . LYS A 1 108 ? 9.003 -20.099 11.275 1.00 46.47 108 LYS A C 1
ATOM 869 O O . LYS A 1 108 ? 8.455 -20.432 12.323 1.00 46.47 108 LYS A O 1
ATOM 874 N N . LYS A 1 109 ? 8.298 -19.751 10.199 1.00 47.69 109 LYS A N 1
ATOM 875 C CA . LYS A 1 109 ? 6.848 -19.923 10.169 1.00 47.69 109 LYS A CA 1
ATOM 876 C C . LYS A 1 109 ? 6.574 -21.293 9.577 1.00 47.69 109 LYS A C 1
ATOM 878 O O . LYS A 1 109 ? 6.790 -21.471 8.384 1.00 47.69 109 LYS A O 1
ATOM 883 N N . ASP A 1 110 ? 6.114 -22.223 10.413 1.00 45.12 110 ASP A N 1
ATOM 884 C CA . ASP A 1 110 ? 5.548 -23.510 10.006 1.00 45.12 110 ASP A CA 1
ATOM 885 C C . ASP A 1 110 ? 4.364 -23.260 9.062 1.00 45.12 110 ASP A C 1
ATOM 887 O O . ASP A 1 110 ? 3.191 -23.232 9.443 1.00 45.12 110 ASP A O 1
ATOM 891 N N . ILE A 1 111 ? 4.673 -22.991 7.797 1.00 49.41 111 ILE A N 1
ATOM 892 C CA . ILE A 1 111 ? 3.708 -22.982 6.716 1.00 49.41 111 ILE A CA 1
ATOM 893 C C . ILE A 1 111 ? 3.445 -24.459 6.439 1.00 49.41 111 ILE A C 1
ATOM 895 O O . ILE A 1 111 ? 4.107 -25.098 5.628 1.00 49.41 111 ILE A O 1
ATOM 899 N N . ASN A 1 112 ? 2.469 -25.013 7.159 1.00 47.44 112 ASN A N 1
ATOM 900 C CA . ASN A 1 112 ? 1.940 -26.368 6.981 1.00 47.44 112 ASN A CA 1
ATOM 901 C C . ASN A 1 112 ? 1.143 -26.509 5.661 1.00 47.44 112 ASN A C 1
ATOM 903 O O . ASN A 1 112 ? 0.111 -27.174 5.601 1.00 47.44 112 ASN A O 1
ATOM 907 N N . THR A 1 113 ? 1.593 -25.862 4.582 1.00 47.03 113 THR A N 1
ATOM 908 C CA . THR A 1 113 ? 1.079 -26.072 3.230 1.00 47.03 113 THR A CA 1
ATOM 909 C C . THR A 1 113 ? 2.182 -26.690 2.375 1.00 47.03 113 THR A C 1
ATOM 911 O O . THR A 1 113 ? 3.185 -26.066 2.042 1.00 47.03 113 THR A O 1
ATOM 914 N N . VAL A 1 114 ? 1.973 -27.953 1.997 1.00 52.91 114 VAL A N 1
ATOM 915 C CA . VAL A 1 114 ? 2.899 -28.803 1.218 1.00 52.91 114 VAL A CA 1
ATOM 916 C C . VAL A 1 114 ? 3.334 -28.163 -0.117 1.00 52.91 114 VAL A C 1
ATOM 918 O O . VAL A 1 114 ? 4.360 -28.529 -0.681 1.00 52.91 114 VAL A O 1
ATOM 921 N N . ALA A 1 115 ? 2.585 -27.178 -0.621 1.00 53.94 115 ALA A N 1
ATOM 922 C CA . ALA A 1 115 ? 2.895 -26.470 -1.862 1.00 53.94 115 ALA A CA 1
ATOM 923 C C . ALA A 1 115 ? 3.984 -25.384 -1.724 1.00 53.94 115 ALA A C 1
ATOM 925 O O . ALA A 1 115 ? 4.598 -25.026 -2.726 1.00 53.94 115 ALA A O 1
ATOM 926 N N . CYS A 1 116 ? 4.245 -24.876 -0.513 1.00 49.75 116 CYS A N 1
ATOM 927 C CA . CYS A 1 116 ? 5.133 -23.732 -0.275 1.00 49.75 116 CYS A CA 1
ATOM 928 C C . CYS A 1 116 ? 6.156 -24.014 0.835 1.00 49.75 116 CYS A C 1
ATOM 930 O O . CYS A 1 116 ? 6.395 -23.158 1.686 1.00 49.75 116 CYS A O 1
ATOM 932 N N . SER A 1 117 ? 6.757 -25.209 0.853 1.00 53.88 117 SER A N 1
ATOM 933 C CA . SER A 1 117 ? 7.873 -25.503 1.760 1.00 53.88 117 SER A CA 1
ATOM 934 C C . SER A 1 117 ? 9.030 -24.537 1.484 1.00 53.88 117 SER A C 1
ATOM 936 O O . SER A 1 117 ? 9.729 -24.654 0.476 1.00 53.88 117 SER A O 1
ATOM 938 N N . VAL A 1 118 ? 9.210 -23.568 2.385 1.00 54.91 118 VAL A N 1
ATOM 939 C CA . VAL A 1 118 ? 10.224 -22.502 2.305 1.00 54.91 118 VAL A CA 1
ATOM 940 C C . VAL A 1 118 ? 11.643 -23.086 2.263 1.00 54.91 118 VAL A C 1
ATOM 942 O O . VAL A 1 118 ? 12.533 -22.503 1.652 1.00 54.91 118 VAL A O 1
ATOM 945 N N . ASP A 1 119 ? 11.835 -24.294 2.797 1.00 58.56 119 ASP A N 1
ATOM 946 C CA . ASP A 1 119 ? 13.113 -25.014 2.778 1.00 58.56 119 ASP A CA 1
ATOM 947 C C . ASP A 1 119 ? 13.558 -25.476 1.380 1.00 58.56 119 ASP A C 1
ATOM 949 O O . ASP A 1 119 ? 14.713 -25.858 1.195 1.00 58.56 119 ASP A O 1
ATOM 953 N N . LYS A 1 120 ? 12.667 -25.453 0.378 1.00 64.69 120 LYS A N 1
ATOM 954 C CA . LYS A 1 120 ? 12.973 -25.956 -0.970 1.00 64.69 120 LYS A CA 1
ATOM 955 C C . LYS A 1 120 ? 13.729 -24.949 -1.844 1.00 64.69 120 LYS A C 1
ATOM 957 O O . LYS A 1 120 ? 14.378 -25.357 -2.806 1.00 64.69 120 LYS A O 1
ATOM 962 N N . TYR A 1 121 ? 13.654 -23.654 -1.542 1.00 67.69 121 TYR A N 1
ATOM 963 C CA . TYR A 1 121 ? 14.190 -22.608 -2.414 1.00 67.69 121 TYR A CA 1
ATOM 964 C C . TYR A 1 121 ? 15.286 -21.817 -1.710 1.00 67.69 121 TYR A C 1
ATOM 966 O O . TYR A 1 121 ? 15.062 -21.170 -0.690 1.00 67.69 121 TYR A O 1
ATOM 974 N N . GLN A 1 122 ? 16.488 -21.855 -2.280 1.00 77.38 122 GLN A N 1
ATOM 975 C CA . GLN A 1 122 ? 17.581 -20.998 -1.842 1.00 77.38 122 GLN A CA 1
ATOM 976 C C . GLN A 1 122 ? 17.382 -19.581 -2.383 1.00 77.38 122 GLN A C 1
ATOM 978 O O . GLN A 1 122 ? 16.900 -19.396 -3.502 1.00 77.38 122 GLN A O 1
ATOM 983 N N . THR A 1 123 ? 17.785 -18.581 -1.597 1.00 80.12 123 THR A N 1
ATOM 984 C CA . THR A 1 123 ? 17.836 -17.191 -2.058 1.00 80.12 123 THR A CA 1
ATOM 985 C C . THR A 1 123 ? 18.729 -17.098 -3.303 1.00 80.12 123 THR A C 1
ATOM 987 O O . THR A 1 123 ? 19.871 -17.564 -3.247 1.00 80.12 123 THR A O 1
ATOM 990 N N . PRO A 1 124 ? 18.256 -16.513 -4.421 1.00 85.31 124 PRO A N 1
ATOM 991 C CA . PRO A 1 124 ? 19.071 -16.344 -5.620 1.00 85.31 124 PRO A CA 1
ATOM 992 C C . PRO A 1 124 ? 20.350 -15.543 -5.345 1.00 85.31 124 PRO A C 1
ATOM 994 O O . PRO A 1 124 ? 20.326 -14.574 -4.591 1.00 85.31 124 PRO A O 1
ATOM 997 N N . GLN A 1 125 ? 21.455 -15.903 -6.007 1.00 87.75 125 GLN A N 1
ATOM 998 C CA . GLN A 1 125 ? 22.785 -15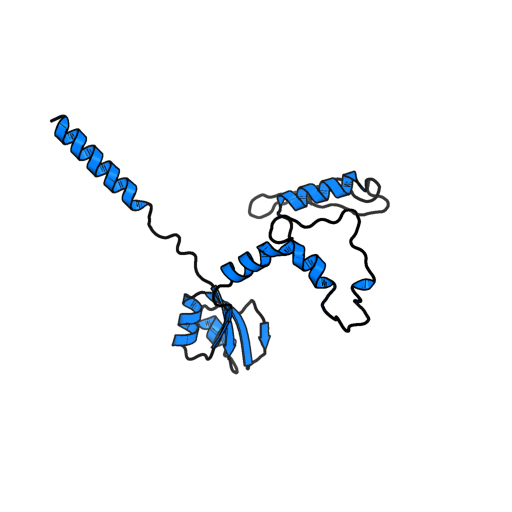.317 -5.769 1.00 87.75 125 GLN A CA 1
ATOM 999 C C . GLN A 1 125 ? 22.833 -13.782 -5.876 1.00 87.75 125 GLN A C 1
ATOM 1001 O O . GLN A 1 125 ? 23.623 -13.148 -5.181 1.00 87.75 125 GLN A O 1
ATOM 1006 N N . TYR A 1 126 ? 22.025 -13.185 -6.754 1.00 89.88 126 TYR A N 1
ATOM 1007 C CA . TYR A 1 126 ? 22.024 -11.739 -7.013 1.00 89.88 126 TYR A CA 1
ATOM 1008 C C . TYR A 1 126 ? 20.808 -11.017 -6.428 1.00 89.88 126 TYR A C 1
ATOM 1010 O O . TYR A 1 126 ? 20.541 -9.882 -6.802 1.00 89.88 126 TYR A O 1
ATOM 1018 N N . PHE A 1 127 ? 20.055 -11.669 -5.544 1.00 89.19 127 PHE A N 1
ATOM 1019 C CA . PHE A 1 127 ? 18.945 -11.029 -4.855 1.00 89.19 127 PHE A CA 1
ATOM 1020 C C . PHE A 1 127 ? 19.453 -10.227 -3.653 1.00 89.19 127 PHE A C 1
ATOM 1022 O O . PHE A 1 127 ? 20.209 -10.739 -2.826 1.00 89.19 127 PHE A O 1
ATOM 1029 N N . SER A 1 128 ? 18.997 -8.984 -3.541 1.00 89.12 128 SER A N 1
ATOM 1030 C CA . SER A 1 128 ? 19.241 -8.091 -2.411 1.00 89.12 128 SER A CA 1
ATOM 1031 C C . SER A 1 128 ? 17.909 -7.523 -1.913 1.00 89.12 128 SER A C 1
ATOM 1033 O O . SER A 1 128 ? 16.884 -7.620 -2.583 1.00 89.12 128 SER A O 1
ATOM 1035 N N . LEU A 1 129 ? 17.898 -6.964 -0.706 1.00 89.75 129 LEU A N 1
ATOM 1036 C CA . LEU A 1 129 ? 16.783 -6.133 -0.257 1.00 89.75 129 LEU A CA 1
ATOM 1037 C C . LEU A 1 129 ? 17.054 -4.671 -0.600 1.00 89.75 129 LEU A C 1
ATOM 1039 O O . LEU A 1 129 ? 18.209 -4.246 -0.629 1.00 89.75 129 LEU A O 1
ATOM 1043 N N . GLY A 1 130 ? 15.983 -3.905 -0.791 1.00 90.88 130 GLY A N 1
ATOM 1044 C CA . GLY A 1 130 ? 16.072 -2.457 -0.938 1.00 90.88 130 GLY A CA 1
ATOM 1045 C C . GLY A 1 130 ? 16.119 -1.716 0.397 1.00 90.88 130 GLY A C 1
ATOM 1046 O O . GLY A 1 130 ? 15.869 -2.287 1.466 1.00 90.88 130 GLY A O 1
ATOM 1047 N N . SER A 1 131 ? 16.431 -0.422 0.341 1.00 90.44 131 SER A N 1
ATOM 1048 C CA . SER A 1 131 ? 16.638 0.400 1.542 1.00 90.44 131 SER A CA 1
ATOM 1049 C C . SER A 1 131 ? 15.346 0.804 2.259 1.00 90.44 131 SER A C 1
ATOM 1051 O O . SER A 1 131 ? 15.382 1.172 3.435 1.00 90.44 131 SER A O 1
ATOM 1053 N N . VAL A 1 132 ? 14.187 0.707 1.602 1.0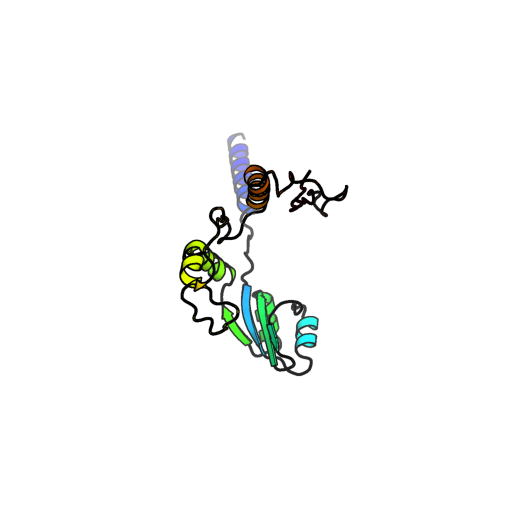0 89.81 132 VAL A N 1
ATOM 1054 C CA . VAL A 1 132 ? 12.898 1.169 2.136 1.00 89.81 132 VAL A CA 1
ATOM 1055 C C . VAL A 1 132 ? 12.182 0.019 2.841 1.00 89.81 132 VAL A C 1
ATOM 1057 O O . VAL A 1 132 ? 11.258 -0.593 2.310 1.00 89.81 132 VAL A O 1
ATOM 1060 N N . GLY A 1 133 ? 12.637 -0.325 4.049 1.00 85.69 133 GLY A N 1
ATOM 1061 C CA . GLY A 1 133 ? 12.035 -1.410 4.839 1.00 85.69 133 GLY A CA 1
ATOM 1062 C C . GLY A 1 133 ? 12.149 -2.787 4.174 1.00 85.69 133 GLY A C 1
ATOM 1063 O O . GLY A 1 133 ? 11.297 -3.648 4.381 1.00 85.69 133 GLY A O 1
ATOM 1064 N N . GLY A 1 134 ? 13.186 -2.985 3.355 1.00 87.25 134 GLY A N 1
ATOM 1065 C CA . GLY A 1 134 ? 13.402 -4.188 2.553 1.00 87.25 134 GLY A CA 1
ATOM 1066 C C . GLY A 1 134 ? 12.862 -4.092 1.123 1.00 87.25 134 GLY A C 1
ATOM 1067 O O . GLY A 1 134 ? 13.234 -4.903 0.276 1.00 87.25 134 GLY A O 1
ATOM 1068 N N . PHE A 1 135 ? 12.030 -3.092 0.824 1.00 90.31 135 PHE A N 1
ATOM 1069 C CA . PHE A 1 135 ? 11.583 -2.789 -0.533 1.00 90.31 135 PHE A CA 1
ATOM 1070 C C . PHE A 1 135 ? 12.548 -1.825 -1.216 1.00 90.31 135 PHE A C 1
ATOM 1072 O O . PHE A 1 135 ? 13.188 -0.998 -0.567 1.00 90.31 135 PHE A O 1
ATOM 1079 N N . TYR A 1 136 ? 12.628 -1.916 -2.539 1.00 93.56 136 TYR A N 1
ATOM 1080 C CA . TYR A 1 136 ? 13.415 -0.983 -3.331 1.00 93.56 136 TYR A CA 1
ATOM 1081 C C . TYR A 1 136 ? 12.720 0.371 -3.458 1.00 93.56 136 TYR A C 1
ATOM 1083 O O . TYR A 1 136 ? 11.516 0.452 -3.719 1.00 93.56 136 TYR A O 1
ATOM 1091 N N . SER A 1 137 ? 13.501 1.439 -3.335 1.00 95.38 137 SER A N 1
ATOM 1092 C CA . SER A 1 137 ? 13.110 2.756 -3.820 1.00 95.38 137 SER A CA 1
ATOM 1093 C C . SER A 1 137 ? 12.975 2.740 -5.347 1.00 95.38 137 SER A C 1
ATOM 1095 O O . SER A 1 137 ? 13.468 1.844 -6.035 1.00 95.38 137 SER A O 1
ATOM 1097 N N . TYR A 1 138 ? 12.331 3.761 -5.910 1.00 94.62 138 TYR A N 1
ATOM 1098 C CA . TYR A 1 138 ? 12.224 3.881 -7.364 1.00 94.62 138 TYR A CA 1
ATOM 1099 C C . TYR A 1 138 ? 13.603 3.896 -8.054 1.00 94.62 138 TYR A C 1
ATOM 1101 O O . TYR A 1 138 ? 13.795 3.224 -9.065 1.00 94.62 138 TYR A O 1
ATOM 1109 N N . GLU A 1 139 ? 14.572 4.624 -7.497 1.00 95.06 139 GLU A N 1
ATOM 1110 C CA . GLU A 1 139 ? 15.934 4.717 -8.042 1.00 95.06 139 GLU A CA 1
ATOM 1111 C C . GLU A 1 139 ? 16.695 3.392 -7.921 1.00 95.06 139 GLU A C 1
ATOM 1113 O O . GLU A 1 139 ? 17.424 3.000 -8.837 1.00 95.06 139 GLU A O 1
ATOM 1118 N N . GLU A 1 140 ? 16.475 2.662 -6.828 1.00 96.50 140 GLU A N 1
ATOM 1119 C CA . GLU A 1 140 ? 17.037 1.325 -6.649 1.00 96.50 140 GLU A CA 1
ATOM 1120 C C . GLU A 1 140 ? 16.456 0.344 -7.670 1.00 96.50 140 GLU A C 1
ATOM 1122 O O . GLU A 1 140 ? 17.223 -0.385 -8.290 1.00 96.50 140 GLU A O 1
ATOM 1127 N N . ILE A 1 141 ? 15.144 0.384 -7.948 1.00 95.56 141 ILE A N 1
ATOM 1128 C CA . ILE A 1 141 ? 14.545 -0.439 -9.015 1.00 95.56 141 ILE A CA 1
ATOM 1129 C C . ILE A 1 141 ? 15.220 -0.136 -10.357 1.00 95.56 141 ILE A C 1
ATOM 1131 O O . ILE A 1 141 ? 15.555 -1.060 -11.094 1.00 95.56 141 ILE A O 1
ATOM 1135 N N . MET A 1 142 ? 15.451 1.140 -10.691 1.00 95.56 142 MET A N 1
ATOM 1136 C CA . MET A 1 142 ? 16.123 1.495 -11.949 1.00 95.56 142 MET A CA 1
ATOM 1137 C C . MET A 1 142 ? 17.541 0.922 -12.026 1.00 95.56 142 MET A C 1
ATOM 1139 O O . MET A 1 142 ? 17.945 0.438 -13.084 1.00 95.56 142 MET A O 1
ATOM 1143 N N . THR A 1 143 ? 18.263 0.950 -10.906 1.00 95.62 143 THR A N 1
ATOM 1144 C CA . THR A 1 143 ? 19.620 0.403 -10.788 1.00 95.62 143 THR A CA 1
ATOM 1145 C C . THR A 1 143 ? 19.622 -1.120 -10.913 1.00 95.62 143 THR A C 1
ATOM 1147 O O . THR A 1 143 ? 20.458 -1.680 -11.623 1.00 95.62 143 THR A O 1
ATOM 1150 N N . GLU A 1 144 ? 18.661 -1.804 -10.290 1.00 95.38 144 GLU A N 1
ATOM 1151 C CA . GLU A 1 144 ? 18.556 -3.260 -10.378 1.00 95.38 144 GLU A CA 1
ATOM 1152 C C . GLU A 1 144 ? 18.179 -3.728 -11.786 1.00 95.38 144 GLU A C 1
ATOM 1154 O O . GLU A 1 144 ? 18.753 -4.697 -12.282 1.00 95.38 144 GLU A O 1
ATOM 1159 N N . LEU A 1 145 ? 17.309 -3.000 -12.496 1.00 95.44 145 LEU A N 1
ATOM 1160 C CA . LEU A 1 145 ? 17.012 -3.291 -13.904 1.00 95.44 145 LEU A CA 1
ATOM 1161 C C . LEU A 1 145 ? 18.262 -3.191 -14.797 1.00 95.44 145 LEU A C 1
ATOM 1163 O O . LEU A 1 145 ? 18.449 -4.023 -15.688 1.00 95.44 145 LEU A O 1
ATOM 1167 N N . ASP A 1 146 ? 19.144 -2.220 -14.547 1.00 96.25 146 ASP A N 1
ATOM 1168 C CA . ASP A 1 146 ? 20.426 -2.131 -15.256 1.00 96.25 146 ASP A CA 1
ATOM 1169 C C . ASP A 1 146 ? 21.370 -3.278 -14.868 1.00 96.25 146 ASP A C 1
ATOM 1171 O O . ASP A 1 146 ? 22.019 -3.869 -15.739 1.00 96.25 146 ASP A O 1
ATOM 1175 N N . SER A 1 147 ? 21.402 -3.658 -13.585 1.00 95.81 147 SER A N 1
ATOM 1176 C CA . SER A 1 147 ? 22.188 -4.805 -13.115 1.00 95.81 147 SER A CA 1
ATOM 1177 C C . SER A 1 147 ? 21.731 -6.115 -13.760 1.00 95.81 147 SER A C 1
ATOM 1179 O O . SER A 1 147 ? 22.564 -6.936 -14.151 1.00 95.81 147 SER A O 1
ATOM 1181 N N . MET A 1 148 ? 20.421 -6.299 -13.955 1.00 95.56 148 MET A N 1
ATOM 1182 C CA . MET A 1 148 ? 19.867 -7.463 -14.650 1.00 95.56 148 MET A CA 1
ATOM 1183 C C . MET A 1 148 ? 20.406 -7.579 -16.082 1.00 95.56 148 MET A C 1
ATOM 1185 O O . MET A 1 148 ? 20.881 -8.653 -16.453 1.00 95.56 148 MET A O 1
ATOM 1189 N N . ARG A 1 149 ? 20.411 -6.489 -16.870 1.00 95.50 149 ARG A N 1
ATOM 1190 C CA . ARG A 1 149 ? 21.008 -6.484 -18.224 1.00 95.50 149 ARG A CA 1
ATOM 1191 C C . ARG A 1 149 ? 22.505 -6.768 -18.188 1.00 95.50 149 ARG A C 1
ATOM 1193 O O . ARG A 1 149 ? 22.997 -7.519 -19.028 1.00 95.50 149 ARG A O 1
ATOM 1200 N N . GLN A 1 150 ? 23.224 -6.172 -17.238 1.00 96.38 150 GLN A N 1
ATOM 1201 C CA . GLN A 1 150 ? 24.671 -6.342 -17.107 1.00 96.38 150 GLN A CA 1
ATOM 1202 C C . GLN A 1 150 ? 25.051 -7.797 -16.798 1.00 96.38 150 GLN A C 1
ATOM 1204 O O . GLN A 1 150 ? 26.017 -8.314 -17.353 1.00 96.38 150 GLN A O 1
ATOM 1209 N N . ARG A 1 151 ? 24.301 -8.458 -15.908 1.00 95.38 151 ARG A N 1
ATOM 1210 C CA . ARG A 1 151 ? 24.581 -9.831 -15.459 1.00 95.38 151 ARG A CA 1
ATOM 1211 C C . ARG A 1 151 ? 24.054 -10.886 -16.419 1.00 95.38 151 ARG A C 1
ATOM 1213 O O . ARG A 1 151 ? 24.684 -11.926 -16.582 1.00 95.38 151 ARG A O 1
ATOM 1220 N N . PHE A 1 152 ? 22.918 -10.617 -17.055 1.00 95.56 152 PHE A N 1
ATOM 1221 C CA . PHE A 1 152 ? 22.233 -11.561 -17.931 1.00 95.56 152 PHE A CA 1
ATOM 1222 C C . PHE A 1 152 ? 22.037 -10.982 -19.335 1.00 95.56 152 PHE A C 1
ATOM 1224 O O . PHE A 1 152 ? 20.901 -10.820 -19.792 1.00 95.56 152 PHE A O 1
ATOM 1231 N N . PRO A 1 153 ? 23.132 -10.689 -20.061 1.00 95.88 153 PRO A N 1
ATOM 1232 C CA . PRO A 1 153 ? 23.042 -9.980 -21.325 1.00 95.88 153 PRO A CA 1
ATOM 1233 C C . PRO A 1 153 ? 22.347 -10.766 -22.445 1.00 95.88 153 PRO A C 1
ATOM 1235 O O . PRO A 1 153 ? 21.840 -10.159 -23.380 1.00 95.88 153 PRO A O 1
ATOM 1238 N N . ASN A 1 154 ? 22.293 -12.093 -22.342 1.00 96.06 154 ASN A N 1
ATOM 1239 C CA . ASN A 1 154 ? 21.624 -12.955 -23.318 1.00 96.06 154 ASN A CA 1
ATOM 1240 C C . ASN A 1 154 ? 20.180 -13.294 -22.920 1.00 96.06 154 ASN A C 1
ATOM 1242 O O . ASN A 1 154 ? 19.550 -14.104 -23.585 1.00 96.06 154 ASN A O 1
ATOM 1246 N N . LEU A 1 155 ? 19.672 -12.714 -21.826 1.00 96.69 155 LEU A N 1
ATOM 1247 C CA . LEU A 1 155 ? 18.306 -12.951 -21.356 1.00 96.69 155 LEU A CA 1
ATOM 1248 C C . LEU A 1 155 ? 17.508 -11.670 -21.175 1.00 96.69 155 LEU A C 1
ATOM 1250 O O . LEU A 1 155 ? 16.300 -11.691 -21.354 1.00 96.69 155 LEU A O 1
ATOM 1254 N N . VAL A 1 156 ? 18.148 -10.568 -20.791 1.00 97.06 156 VAL A N 1
ATOM 1255 C CA . VAL A 1 156 ? 17.465 -9.324 -20.426 1.00 97.06 156 VAL A CA 1
ATOM 1256 C C . VAL A 1 156 ? 17.852 -8.235 -21.417 1.00 97.06 156 VAL A C 1
ATOM 1258 O O . VAL A 1 156 ? 19.013 -8.152 -21.805 1.00 97.06 156 VAL A O 1
ATOM 1261 N N . THR A 1 157 ? 16.905 -7.391 -21.828 1.00 96.88 157 THR A N 1
ATOM 1262 C CA . THR A 1 157 ? 17.186 -6.206 -22.658 1.00 96.88 157 THR A CA 1
ATOM 1263 C C . THR A 1 157 ? 17.690 -5.027 -21.835 1.00 96.88 157 THR A C 1
ATOM 1265 O O . THR A 1 157 ? 17.489 -4.959 -20.625 1.00 96.88 157 THR A O 1
ATOM 1268 N N . ILE A 1 158 ? 18.302 -4.036 -22.493 1.00 95.25 158 ILE A N 1
ATOM 1269 C CA . ILE A 1 158 ? 18.449 -2.709 -21.874 1.00 95.25 158 ILE A CA 1
ATOM 1270 C C . ILE A 1 158 ? 17.036 -2.186 -21.573 1.00 95.25 158 ILE A C 1
ATOM 1272 O O . ILE A 1 158 ? 16.113 -2.424 -22.359 1.00 95.25 158 ILE A O 1
ATOM 1276 N N . LYS A 1 159 ? 16.845 -1.498 -20.441 1.00 95.19 159 LYS A N 1
ATOM 1277 C CA . LYS A 1 159 ? 15.550 -0.885 -20.133 1.00 95.19 159 LYS A CA 1
ATOM 1278 C C . LYS A 1 159 ? 15.186 0.159 -21.191 1.00 95.19 159 LYS A C 1
ATOM 1280 O O . LYS A 1 159 ? 16.005 0.996 -21.571 1.00 95.19 159 LYS A O 1
ATOM 1285 N N . GLN A 1 160 ? 13.949 0.118 -21.660 1.00 95.12 160 GLN A N 1
ATOM 1286 C CA . GLN A 1 160 ? 13.434 0.998 -22.707 1.00 95.12 160 GLN A CA 1
ATOM 1287 C C . GLN A 1 160 ? 12.165 1.693 -22.232 1.00 95.12 160 GLN A C 1
ATOM 1289 O O . GLN A 1 160 ? 11.481 1.207 -21.333 1.00 95.12 160 GLN A O 1
ATOM 1294 N N . GLN A 1 161 ? 11.856 2.847 -22.818 1.00 95.62 161 GLN A N 1
ATOM 1295 C CA . GLN A 1 161 ? 10.580 3.496 -22.556 1.00 95.62 161 GLN A CA 1
ATOM 1296 C C . GLN A 1 161 ? 9.467 2.728 -23.279 1.00 95.62 161 GLN A C 1
ATOM 1298 O O . GLN A 1 161 ? 9.556 2.484 -24.482 1.00 95.62 161 GLN A O 1
ATOM 1303 N N . LEU A 1 162 ? 8.417 2.365 -22.546 1.00 94.25 162 LEU A N 1
ATOM 1304 C CA . LEU A 1 162 ? 7.227 1.736 -23.098 1.00 94.25 162 LEU A CA 1
ATOM 1305 C C . LEU A 1 162 ? 6.386 2.787 -23.833 1.00 94.25 162 LEU A C 1
ATOM 1307 O O . LEU A 1 162 ? 5.652 3.564 -23.220 1.00 94.25 162 LEU A O 1
ATOM 1311 N N . GLY A 1 163 ? 6.494 2.794 -25.161 1.00 92.94 163 GLY A N 1
ATOM 1312 C CA . GLY A 1 163 ? 5.797 3.751 -26.019 1.00 92.94 163 GLY A CA 1
ATOM 1313 C C . GLY A 1 163 ? 6.229 5.202 -25.777 1.00 92.94 163 GLY A C 1
ATOM 1314 O O . GLY A 1 163 ? 7.285 5.478 -25.214 1.00 92.94 163 GLY A O 1
ATOM 1315 N N . SER A 1 164 ? 5.404 6.153 -26.217 1.00 94.00 164 SER A N 1
ATOM 1316 C CA . SER A 1 164 ? 5.661 7.594 -26.065 1.00 94.00 164 SER A CA 1
ATOM 1317 C C . SER A 1 164 ? 5.024 8.212 -24.820 1.00 94.00 164 SER A C 1
ATOM 1319 O O . SER A 1 164 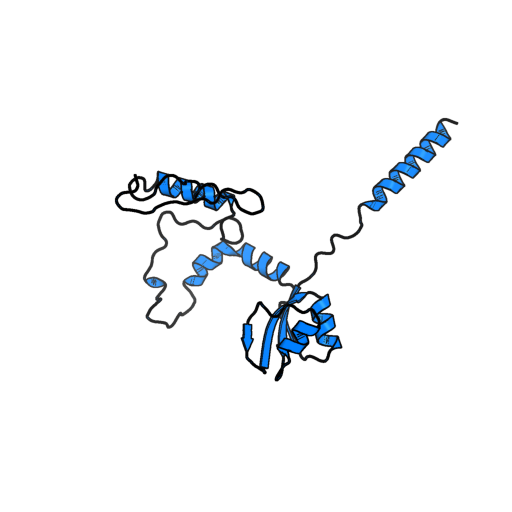? 5.299 9.368 -24.506 1.00 94.00 164 SER A O 1
ATOM 1321 N N . ASN A 1 165 ? 4.158 7.473 -24.124 1.00 94.00 165 ASN A N 1
ATOM 1322 C CA . ASN A 1 165 ? 3.379 8.006 -23.012 1.00 94.00 165 ASN A CA 1
ATOM 1323 C C . ASN A 1 165 ? 4.222 8.115 -21.737 1.00 94.00 165 ASN A C 1
ATOM 1325 O O . ASN A 1 165 ? 5.176 7.363 -21.517 1.00 94.00 165 ASN A O 1
ATOM 1329 N N . THR A 1 166 ? 3.831 9.051 -20.879 1.00 96.62 166 THR A N 1
ATOM 1330 C CA . THR A 1 166 ? 4.393 9.244 -19.541 1.00 96.62 166 THR A CA 1
ATOM 1331 C C . THR A 1 166 ? 3.302 9.116 -18.488 1.00 96.62 166 THR A C 1
ATOM 1333 O O . THR A 1 166 ? 2.111 9.171 -18.797 1.00 96.62 166 THR A O 1
ATOM 1336 N N . THR A 1 167 ? 3.698 8.970 -17.224 1.00 95.38 167 THR A N 1
ATOM 1337 C CA . THR A 1 167 ? 2.766 9.115 -16.100 1.00 95.38 167 THR A CA 1
ATOM 1338 C C . THR A 1 167 ? 2.196 10.536 -16.046 1.00 95.38 167 THR A C 1
ATOM 1340 O O . THR A 1 167 ? 2.684 11.442 -16.726 1.00 95.38 167 THR A O 1
ATOM 1343 N N . ILE A 1 168 ? 1.191 10.751 -15.192 1.00 96.94 168 ILE A N 1
ATOM 1344 C CA . ILE A 1 168 ? 0.594 12.076 -14.968 1.00 96.94 168 ILE A CA 1
ATOM 1345 C C . ILE A 1 168 ? 1.611 13.127 -14.483 1.00 96.94 168 ILE A C 1
ATOM 1347 O O . ILE A 1 168 ? 1.460 14.307 -14.772 1.00 96.94 168 ILE A O 1
ATOM 1351 N N . GLU A 1 169 ? 2.688 12.695 -13.821 1.00 96.69 169 GLU A N 1
ATOM 1352 C CA . GLU A 1 169 ? 3.801 13.554 -13.390 1.00 96.69 169 GLU A CA 1
ATOM 1353 C C . GLU A 1 169 ? 4.966 13.580 -14.401 1.00 96.69 169 GLU A C 1
ATOM 1355 O O . GLU A 1 169 ? 6.082 13.968 -14.066 1.00 96.69 169 GLU A O 1
ATOM 1360 N N . GLY A 1 170 ? 4.749 13.119 -15.637 1.00 95.88 170 GLY A N 1
ATOM 1361 C CA . GLY A 1 170 ? 5.751 13.178 -16.705 1.00 95.88 170 GLY A CA 1
ATOM 1362 C C . GLY A 1 170 ? 6.880 12.148 -16.595 1.00 95.88 170 GLY A C 1
ATOM 1363 O O . GLY A 1 170 ? 7.888 12.272 -17.292 1.00 95.88 170 GLY A O 1
ATOM 1364 N N . ARG A 1 171 ? 6.751 11.110 -15.753 1.00 93.75 171 ARG A N 1
ATOM 1365 C CA . ARG A 1 171 ? 7.779 10.059 -15.645 1.00 93.75 171 ARG A CA 1
ATOM 1366 C C . ARG A 1 171 ? 7.654 9.044 -16.774 1.00 93.75 171 ARG A C 1
ATOM 1368 O O . ARG A 1 171 ? 6.553 8.659 -17.166 1.00 93.75 171 ARG A O 1
ATOM 1375 N N . LYS A 1 172 ? 8.800 8.575 -17.268 1.00 95.50 172 LYS A N 1
ATOM 1376 C CA . LYS A 1 172 ? 8.868 7.490 -18.253 1.00 95.50 172 LYS A CA 1
ATOM 1377 C C . LYS A 1 172 ? 8.375 6.186 -17.632 1.00 95.50 172 LYS A C 1
ATOM 1379 O O . LYS A 1 172 ? 8.685 5.893 -16.480 1.00 95.50 172 LYS A O 1
ATOM 1384 N N . ILE A 1 173 ? 7.652 5.397 -18.418 1.00 95.19 173 ILE A N 1
ATOM 1385 C CA . ILE A 1 173 ? 7.298 4.024 -18.062 1.00 95.19 173 ILE A CA 1
ATOM 1386 C C . ILE A 1 173 ? 8.391 3.131 -18.633 1.00 95.19 173 ILE A C 1
ATOM 1388 O O . ILE A 1 173 ? 8.584 3.099 -19.846 1.00 95.19 173 ILE A O 1
ATOM 1392 N N . TRP A 1 174 ? 9.133 2.452 -17.767 1.00 95.50 174 TRP A N 1
ATOM 1393 C CA . TRP A 1 174 ? 10.241 1.597 -18.180 1.00 95.50 174 TRP A CA 1
ATOM 1394 C C . TRP A 1 174 ? 9.787 0.154 -18.369 1.00 95.50 174 TRP A C 1
ATOM 1396 O O . TRP A 1 174 ? 8.983 -0.359 -17.594 1.00 95.50 174 TRP A O 1
ATOM 1406 N N . MET A 1 175 ? 10.341 -0.505 -19.382 1.00 95.00 175 MET A N 1
ATOM 1407 C CA . MET A 1 175 ? 10.166 -1.930 -19.638 1.00 95.00 175 MET A CA 1
ATOM 1408 C C . MET A 1 175 ? 11.516 -2.610 -19.851 1.00 95.00 175 MET A C 1
ATOM 1410 O O . MET A 1 175 ? 12.430 -2.034 -20.443 1.00 95.00 175 MET A O 1
ATOM 1414 N N . VAL A 1 176 ? 11.606 -3.861 -19.410 1.00 95.94 176 VAL A N 1
ATOM 1415 C CA . VAL A 1 176 ? 12.651 -4.814 -19.795 1.00 95.94 176 VAL A CA 1
ATOM 1416 C C . VAL A 1 176 ? 11.966 -6.055 -20.355 1.00 95.94 176 VAL A C 1
ATOM 1418 O O . VAL A 1 176 ? 10.922 -6.470 -19.852 1.00 95.94 176 VAL A O 1
ATOM 1421 N N . LYS A 1 177 ? 12.532 -6.646 -21.404 1.00 95.44 177 LYS A N 1
ATOM 1422 C CA . LYS A 1 177 ? 12.099 -7.943 -21.930 1.00 95.44 177 LYS A CA 1
ATOM 1423 C C . LYS A 1 177 ? 13.051 -9.010 -21.399 1.00 95.44 177 LYS A C 1
ATOM 1425 O O . LYS A 1 177 ? 14.263 -8.809 -21.438 1.00 95.44 177 LYS A O 1
ATOM 1430 N N . ILE A 1 178 ? 12.491 -10.126 -20.930 1.00 96.69 178 ILE A N 1
ATOM 1431 C CA . ILE A 1 178 ? 13.245 -11.330 -20.568 1.00 96.69 178 ILE A CA 1
ATOM 1432 C C . ILE A 1 178 ? 12.922 -12.411 -21.602 1.00 96.69 178 ILE A C 1
ATOM 1434 O O . ILE A 1 178 ? 11.763 -12.795 -21.734 1.00 96.69 178 ILE A O 1
ATOM 1438 N N . SER A 1 179 ? 13.915 -12.833 -22.379 1.00 96.06 179 SER A N 1
ATOM 1439 C CA . SER A 1 179 ? 13.759 -13.711 -23.544 1.00 96.06 179 SER A CA 1
ATOM 1440 C C . SER A 1 179 ? 15.081 -14.411 -23.852 1.00 96.06 179 SER A C 1
ATOM 1442 O O . SER A 1 179 ? 16.132 -13.808 -23.677 1.00 96.06 179 SER A O 1
ATOM 1444 N N . ASP A 1 180 ? 15.035 -15.639 -24.360 1.00 94.81 180 ASP A N 1
ATOM 1445 C CA . ASP A 1 180 ? 16.204 -16.348 -24.907 1.00 94.81 180 ASP A CA 1
ATOM 1446 C C . ASP A 1 180 ? 16.759 -15.699 -26.190 1.00 94.81 180 ASP A C 1
ATOM 1448 O O . ASP A 1 180 ? 17.907 -15.936 -26.558 1.00 94.81 180 ASP A O 1
ATOM 1452 N N . ASN A 1 181 ? 15.970 -14.826 -26.824 1.00 92.19 181 ASN A N 1
ATOM 1453 C CA . ASN A 1 181 ? 16.419 -13.851 -27.814 1.00 92.19 181 ASN A CA 1
ATOM 1454 C C . ASN A 1 181 ? 16.066 -12.415 -27.359 1.00 92.19 181 ASN A C 1
ATOM 1456 O O . ASN A 1 181 ? 14.952 -11.928 -27.631 1.00 92.19 181 ASN A O 1
ATOM 1460 N N . PRO A 1 182 ? 16.940 -11.753 -26.578 1.00 85.31 182 PRO A N 1
ATOM 1461 C CA . PRO A 1 182 ? 16.651 -10.439 -26.013 1.00 85.31 182 PRO A CA 1
ATOM 1462 C C . PRO A 1 182 ? 16.795 -9.313 -27.042 1.00 85.31 182 PRO A C 1
ATOM 1464 O O . PRO A 1 182 ? 15.969 -8.399 -27.024 1.00 85.31 182 PRO A O 1
ATOM 1467 N N . ASP A 1 183 ? 17.757 -9.402 -27.955 1.00 83.19 183 ASP A N 1
ATOM 1468 C CA . ASP A 1 183 ? 18.033 -8.379 -28.970 1.00 83.19 183 ASP A CA 1
ATOM 1469 C C . ASP A 1 183 ? 17.296 -8.655 -30.300 1.00 83.19 183 ASP A C 1
ATOM 1471 O O . ASP A 1 183 ? 17.013 -9.837 -30.625 1.00 83.19 183 ASP A O 1
#

Foldseek 3Di:
DVVVVVVVVVVVVVVVVVPPPPDPPPFFKFWKKWFFAACRLVVLVVLVHDPVDADDDPRTIGTDIGTPVSVVSCVVVPIDMDTPGRGVVVVLVVLLVCLVVVVVCVQVDPPVDPVCNVVPDDDDPPDAADNRSRHHDPVRVLVVLCVCCVVCVQFKERWDFDPPDAPPVRHTDIDMGGDNHRD

Secondary structure (DSSP, 8-state):
-HHHHHHHHHHHHHHHHGGG-S------EEEEEEE--TTHHHHHHHTT---SSSEEETTTEEEEEEEHHHHHHHHHTT--EEEEES-HHHHHHHHHHTHHHHHHHTTSS----TT--GGG-PPPTT---BTBTBBPPHHHHHHHHHHHHHH-TTTBPPPEEEEEEE-TTS-EEEE--B-SS--

pLDDT: mea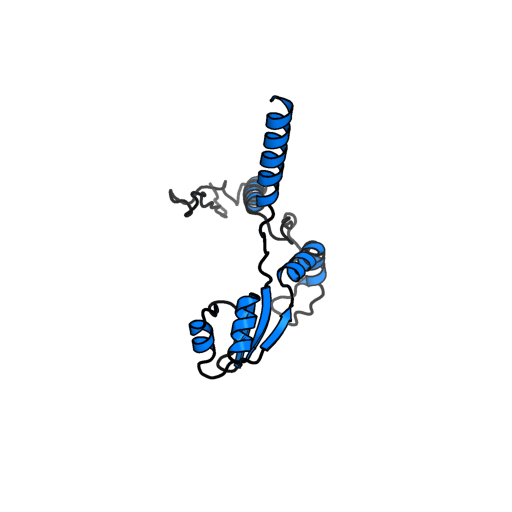n 84.72, std 16.69, range [45.12, 98.62]

Sequence (183 aa):
MRKIFFAASVIFLTFFLSFNVQSQNTIKYSKAKVYIDKGGLNKLASLGIAVDNGTVKKDQFIISDFSENEIKIIRENGFQYEILVDDVSKYYEERNKNANDSINSSKKKDINTVACSVDKYQTPQYFSLGSVGGFYSYEEIMTELDSMRQRFPNLVTIKQQLGSNTTIEGRKIWMVKISDNPD